Protein AF-A0A0F2L757-F1 (afdb_monomer_lite)

Structure (mmCIF, N/CA/C/O backbone):
data_AF-A0A0F2L757-F1
#
_entry.id   AF-A0A0F2L757-F1
#
loop_
_atom_site.group_PDB
_atom_site.id
_atom_site.type_symbol
_atom_site.label_atom_id
_atom_site.label_alt_id
_atom_site.label_comp_id
_atom_site.label_asym_id
_atom_site.label_entity_id
_atom_site.label_seq_id
_atom_site.pdbx_PDB_ins_code
_atom_site.Cartn_x
_atom_site.Cartn_y
_atom_site.Cartn_z
_atom_site.occupancy
_atom_site.B_iso_or_equiv
_atom_site.auth_seq_id
_atom_site.auth_comp_id
_atom_site.auth_asym_id
_atom_site.auth_atom_id
_atom_site.pdbx_PDB_model_num
ATOM 1 N N . MET A 1 1 ? -2.791 -7.721 13.928 1.00 84.94 1 MET A N 1
ATOM 2 C CA . MET A 1 1 ? -2.001 -8.118 12.742 1.00 84.94 1 MET A CA 1
ATOM 3 C C . MET A 1 1 ? -2.889 -8.017 11.517 1.00 84.94 1 MET A C 1
ATOM 5 O O . MET A 1 1 ? -4.014 -8.488 11.613 1.00 84.94 1 MET A O 1
ATOM 9 N N . ILE A 1 2 ? -2.442 -7.353 10.450 1.00 94.88 2 ILE A N 1
ATOM 10 C CA . ILE A 1 2 ? -3.166 -7.249 9.169 1.00 94.88 2 ILE A CA 1
ATOM 11 C C . ILE A 1 2 ? -3.157 -8.596 8.421 1.00 94.88 2 ILE A C 1
ATOM 13 O O . ILE A 1 2 ? -2.204 -9.351 8.589 1.00 94.88 2 ILE A O 1
ATOM 17 N N . THR A 1 3 ? -4.193 -8.907 7.638 1.00 96.31 3 THR A N 1
ATOM 18 C CA . THR A 1 3 ? -4.283 -10.149 6.844 1.00 96.31 3 THR A CA 1
ATOM 19 C C . THR A 1 3 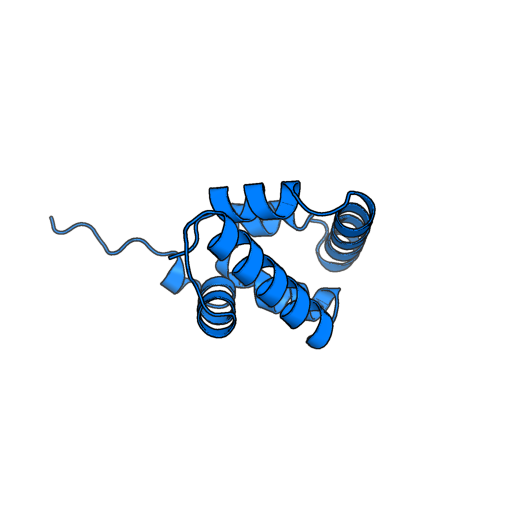? -4.231 -9.897 5.333 1.00 96.31 3 THR A C 1
ATOM 21 O O . THR A 1 3 ? -4.360 -8.761 4.868 1.00 96.31 3 THR A O 1
ATOM 24 N N . VAL A 1 4 ? -4.039 -10.965 4.550 1.00 96.94 4 VAL A N 1
ATOM 25 C CA . VAL A 1 4 ? -4.065 -10.903 3.077 1.00 96.94 4 VAL A CA 1
ATOM 26 C C . VAL A 1 4 ? -5.456 -10.499 2.585 1.00 96.94 4 VAL A C 1
ATOM 28 O O . VAL A 1 4 ? -5.576 -9.672 1.685 1.00 96.94 4 VAL A O 1
ATOM 31 N N . GLU A 1 5 ? -6.512 -11.025 3.204 1.00 97.44 5 GLU A N 1
ATOM 32 C CA . GLU A 1 5 ? -7.903 -10.724 2.859 1.00 97.44 5 GLU A CA 1
ATOM 33 C C . GLU A 1 5 ? -8.220 -9.242 3.074 1.00 97.44 5 GLU A C 1
ATOM 35 O O . GLU A 1 5 ? -8.843 -8.614 2.220 1.00 97.44 5 GLU A O 1
ATOM 40 N N . GLU A 1 6 ? -7.743 -8.656 4.176 1.00 98.06 6 GLU A N 1
ATOM 41 C CA . GLU A 1 6 ? -7.902 -7.226 4.451 1.00 98.06 6 GLU A CA 1
ATOM 42 C C . GLU A 1 6 ? -7.154 -6.362 3.428 1.00 98.06 6 GLU A C 1
ATOM 44 O O . GLU A 1 6 ? -7.697 -5.363 2.956 1.00 98.06 6 GLU A O 1
ATOM 49 N N . LEU A 1 7 ? -5.935 -6.753 3.037 1.00 98.19 7 LEU A N 1
ATOM 50 C CA . LEU A 1 7 ? -5.171 -6.059 1.995 1.00 98.19 7 LEU A CA 1
ATOM 51 C C . LEU A 1 7 ? -5.853 -6.142 0.624 1.00 98.19 7 LEU A C 1
ATOM 53 O O . LEU A 1 7 ? -5.903 -5.142 -0.092 1.00 98.19 7 LEU A O 1
ATOM 57 N N . LEU A 1 8 ? -6.395 -7.306 0.256 1.00 98.19 8 LEU A N 1
ATOM 58 C CA . LEU A 1 8 ? -7.133 -7.485 -0.997 1.00 98.19 8 LEU A CA 1
ATOM 59 C C . LEU A 1 8 ? -8.440 -6.688 -1.003 1.00 98.19 8 LEU A C 1
ATOM 61 O O . LEU A 1 8 ? -8.765 -6.061 -2.015 1.00 98.19 8 LEU A O 1
ATOM 65 N N . ALA A 1 9 ? -9.171 -6.675 0.114 1.00 98.31 9 ALA A N 1
ATOM 66 C CA . ALA A 1 9 ? -10.387 -5.882 0.268 1.00 98.31 9 ALA A CA 1
ATOM 67 C C . ALA A 1 9 ? -10.084 -4.380 0.173 1.00 98.31 9 ALA A C 1
ATOM 69 O O . ALA A 1 9 ? -10.752 -3.662 -0.576 1.00 98.31 9 ALA A O 1
ATOM 70 N N . PHE A 1 10 ? -9.024 -3.919 0.843 1.00 98.44 10 PHE A N 1
ATOM 71 C CA . PHE A 1 10 ? -8.531 -2.553 0.714 1.00 98.44 10 PHE A CA 1
ATOM 72 C C . PHE A 1 10 ? -8.168 -2.219 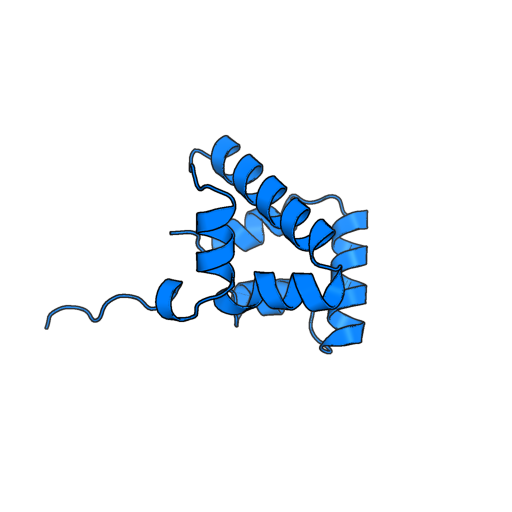-0.736 1.00 98.44 10 PHE A C 1
ATOM 74 O O . PHE A 1 10 ? -8.710 -1.264 -1.293 1.00 98.44 10 PHE A O 1
ATOM 81 N N . TYR A 1 11 ? -7.315 -3.023 -1.377 1.00 97.81 11 TYR A N 1
ATOM 82 C CA . TYR A 1 11 ? -6.884 -2.793 -2.757 1.00 97.81 11 TYR A CA 1
ATOM 83 C C . TYR A 1 11 ? -8.067 -2.759 -3.729 1.00 97.81 11 TYR A C 1
ATOM 85 O O . TYR A 1 11 ? -8.115 -1.912 -4.618 1.00 97.81 11 TYR A O 1
ATOM 93 N N . SER A 1 12 ? -9.058 -3.627 -3.522 1.00 97.00 12 SER A N 1
ATOM 94 C CA . SER A 1 12 ? -10.276 -3.666 -4.333 1.00 97.00 12 SER A CA 1
ATOM 95 C C . SER A 1 12 ? -11.151 -2.426 -4.158 1.00 97.00 12 SER A C 1
ATOM 97 O O . SER A 1 12 ? -11.837 -2.053 -5.106 1.00 97.00 12 SER A O 1
ATOM 99 N N . SER A 1 13 ? -11.101 -1.783 -2.986 1.00 97.75 13 SER A N 1
ATOM 100 C CA . SER A 1 13 ? -11.859 -0.566 -2.666 1.00 97.75 13 SER A CA 1
ATOM 101 C C . SER A 1 13 ? -11.249 0.732 -3.211 1.00 97.75 13 SER A C 1
ATOM 103 O O . SER A 1 13 ? -11.903 1.773 -3.171 1.00 97.75 13 SER A O 1
ATOM 105 N N . LEU A 1 14 ? -10.007 0.691 -3.704 1.00 97.62 14 LEU A N 1
ATOM 106 C CA . LEU A 1 14 ? -9.352 1.850 -4.310 1.00 97.62 14 LEU A CA 1
ATOM 107 C C . LEU A 1 14 ? -10.003 2.221 -5.648 1.00 97.62 14 LEU A C 1
ATOM 109 O O . LEU A 1 14 ? -10.471 1.350 -6.385 1.00 97.62 14 LEU A O 1
ATOM 113 N N . ASP A 1 15 ? -9.955 3.513 -5.992 1.00 97.19 15 ASP A N 1
ATOM 114 C CA . ASP A 1 15 ? -10.423 4.001 -7.291 1.00 97.19 15 ASP A CA 1
ATOM 115 C C . ASP A 1 15 ? -9.749 3.249 -8.448 1.00 97.19 15 ASP A C 1
ATOM 117 O O . ASP A 1 15 ? -8.548 2.942 -8.409 1.00 97.19 15 ASP A O 1
ATOM 121 N N . ILE A 1 16 ? -10.523 2.975 -9.500 1.00 96.12 16 ILE A N 1
ATOM 122 C CA . ILE A 1 16 ? -10.067 2.185 -10.645 1.00 96.12 16 ILE A CA 1
ATOM 123 C C . ILE A 1 16 ? -8.837 2.803 -11.320 1.00 96.12 16 ILE A C 1
ATOM 125 O O . ILE A 1 16 ? -7.936 2.074 -11.739 1.00 96.12 16 ILE A O 1
ATOM 129 N N . SER A 1 17 ? -8.743 4.133 -11.357 1.00 97.62 17 SER A N 1
ATOM 130 C CA . SER A 1 17 ? -7.625 4.858 -11.965 1.00 97.62 17 SER A CA 1
ATOM 131 C C . SER A 1 17 ? -6.346 4.664 -11.157 1.00 97.62 17 SER A C 1
ATOM 133 O O . SER A 1 17 ? -5.276 4.416 -11.717 1.00 97.62 17 SER A O 1
ATOM 135 N N . TYR A 1 18 ? -6.450 4.711 -9.826 1.00 96.81 18 TYR A N 1
ATOM 136 C CA . TYR A 1 18 ? -5.307 4.490 -8.945 1.00 96.81 18 TYR A CA 1
ATOM 137 C C . TYR A 1 18 ? -4.852 3.027 -8.966 1.00 96.81 18 TYR A C 1
ATOM 139 O O . TYR A 1 18 ? -3.655 2.746 -9.053 1.00 96.81 18 TYR A O 1
ATOM 147 N N . ARG A 1 19 ? -5.797 2.079 -8.994 1.00 97.00 19 ARG A N 1
ATOM 148 C CA . ARG A 1 19 ? -5.483 0.658 -9.189 1.00 97.00 19 ARG A CA 1
ATOM 149 C C . ARG A 1 19 ? -4.769 0.403 -10.512 1.00 97.00 19 ARG A C 1
ATOM 151 O O . ARG A 1 19 ? -3.792 -0.343 -10.515 1.00 97.00 19 ARG A O 1
ATOM 158 N N . ALA A 1 20 ? -5.226 1.017 -11.604 1.00 97.00 20 ALA A N 1
ATOM 159 C CA . ALA A 1 20 ? -4.599 0.895 -12.917 1.00 97.00 20 ALA A CA 1
ATOM 160 C C . ALA A 1 20 ? -3.169 1.459 -12.912 1.00 97.00 20 ALA A C 1
ATOM 162 O O . ALA A 1 20 ? -2.251 0.794 -13.389 1.00 97.00 20 ALA A O 1
ATOM 163 N N . LEU A 1 21 ? -2.952 2.631 -12.302 1.00 97.31 21 LEU A N 1
ATOM 164 C CA . LEU A 1 21 ? -1.615 3.205 -12.120 1.00 97.31 21 LEU A CA 1
ATOM 165 C C . LEU A 1 21 ? -0.681 2.238 -11.381 1.00 97.31 21 LEU A C 1
ATOM 167 O O . LEU A 1 21 ? 0.422 1.962 -11.855 1.00 97.31 21 LEU A O 1
ATOM 171 N N . LEU A 1 22 ? -1.120 1.721 -10.229 1.00 97.75 22 LEU A N 1
ATOM 172 C CA . LEU A 1 22 ? -0.340 0.768 -9.440 1.00 97.75 22 LEU A CA 1
ATOM 173 C C . LEU A 1 22 ? -0.051 -0.499 -10.248 1.00 97.75 22 LEU A C 1
ATOM 175 O O . LEU A 1 22 ? 1.092 -0.940 -10.288 1.00 97.75 22 LEU A O 1
ATOM 179 N N . HIS A 1 23 ? -1.051 -1.039 -10.947 1.00 96.25 23 HIS A N 1
ATOM 180 C CA . HIS A 1 23 ? -0.901 -2.223 -11.787 1.00 96.25 23 HIS A CA 1
ATOM 181 C C . HIS A 1 23 ? 0.188 -2.036 -12.851 1.00 96.25 23 HIS A C 1
ATOM 183 O O . HIS A 1 23 ? 1.132 -2.823 -12.897 1.00 96.25 23 HIS A O 1
ATOM 189 N N . TYR A 1 24 ? 0.121 -0.966 -13.650 1.00 97.50 24 TYR A N 1
ATOM 190 C CA .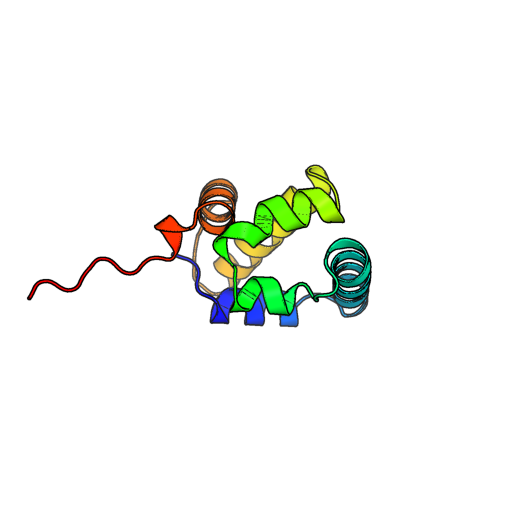 TYR A 1 24 ? 1.113 -0.716 -14.699 1.00 97.50 24 TYR A CA 1
ATOM 191 C C . TYR A 1 24 ? 2.515 -0.465 -14.145 1.00 97.50 24 TYR A C 1
ATOM 193 O O . TYR A 1 24 ? 3.491 -0.978 -14.695 1.00 97.50 24 TYR A O 1
ATOM 201 N N . ARG A 1 25 ? 2.643 0.287 -13.046 1.00 97.94 25 ARG A N 1
ATOM 202 C CA . ARG A 1 25 ? 3.964 0.562 -12.469 1.00 97.94 25 ARG A CA 1
ATOM 203 C C . ARG A 1 25 ? 4.596 -0.683 -11.841 1.00 97.94 25 ARG A C 1
ATOM 205 O O . ARG A 1 25 ? 5.787 -0.915 -12.038 1.00 97.94 25 ARG A O 1
ATOM 212 N N . PHE A 1 26 ? 3.813 -1.508 -11.144 1.00 98.31 26 PHE A N 1
ATOM 213 C CA . PHE A 1 26 ? 4.293 -2.785 -10.605 1.00 98.31 26 PHE A CA 1
ATOM 214 C C . PHE A 1 26 ? 4.684 -3.753 -11.725 1.00 98.31 26 PHE A C 1
ATOM 216 O O . PHE A 1 26 ? 5.780 -4.316 -11.684 1.00 98.31 26 PHE A O 1
ATOM 223 N N . LEU A 1 27 ? 3.861 -3.870 -12.774 1.00 97.69 27 LEU A N 1
ATOM 224 C CA . LEU A 1 27 ? 4.198 -4.675 -13.949 1.00 97.69 27 LEU A CA 1
ATOM 225 C C . LEU A 1 27 ? 5.500 -4.211 -14.604 1.00 97.69 27 LEU A C 1
ATOM 227 O O . LEU A 1 27 ? 6.361 -5.040 -14.884 1.00 97.69 27 LEU A O 1
ATOM 231 N N . SER A 1 28 ? 5.684 -2.904 -14.798 1.00 98.12 28 SER A N 1
ATOM 232 C CA . SER A 1 28 ? 6.905 -2.365 -15.402 1.00 98.12 28 SER A CA 1
ATOM 233 C C . SER A 1 28 ? 8.157 -2.625 -14.560 1.00 98.12 28 SER A C 1
ATOM 235 O O . SER A 1 28 ? 9.239 -2.772 -15.122 1.00 98.12 28 SER A O 1
ATOM 237 N N . ARG A 1 29 ? 8.039 -2.644 -13.227 1.00 98.06 29 ARG A N 1
ATOM 238 C CA . ARG A 1 29 ? 9.182 -2.779 -12.312 1.00 98.06 29 ARG A CA 1
ATOM 239 C C . ARG A 1 29 ? 9.537 -4.232 -11.990 1.00 98.06 29 ARG A C 1
ATOM 241 O O . ARG A 1 29 ? 10.721 -4.532 -11.822 1.00 98.06 29 ARG A O 1
ATOM 248 N N . TYR A 1 30 ? 8.530 -5.097 -11.869 1.00 97.69 30 TYR A N 1
ATOM 249 C CA . TYR A 1 30 ? 8.662 -6.460 -11.338 1.00 97.69 30 TYR A CA 1
ATOM 250 C C . TYR A 1 30 ? 8.080 -7.552 -12.246 1.00 97.69 30 TYR A C 1
ATOM 252 O O . TYR A 1 30 ? 8.216 -8.733 -11.934 1.00 97.69 30 TYR A O 1
ATOM 260 N N . GLY A 1 31 ? 7.393 -7.204 -13.339 1.00 97.94 31 GLY A N 1
ATOM 261 C CA . GLY A 1 31 ? 6.687 -8.172 -14.188 1.00 97.94 31 GLY A CA 1
ATOM 262 C C . GLY A 1 31 ? 5.474 -8.831 -13.516 1.00 97.94 31 GLY A C 1
ATOM 263 O O . GLY A 1 31 ? 4.938 -9.810 -14.036 1.00 97.94 31 GLY A O 1
ATOM 264 N N . LYS A 1 32 ? 5.048 -8.325 -12.352 1.00 97.06 32 LYS A N 1
ATOM 265 C CA . LYS A 1 32 ? 3.916 -8.807 -11.544 1.00 97.06 32 LYS A CA 1
ATOM 266 C C . LYS A 1 32 ? 3.107 -7.619 -11.034 1.00 97.06 32 LYS A C 1
ATOM 268 O O . LYS A 1 32 ? 3.673 -6.551 -10.832 1.00 97.06 32 LYS A O 1
ATOM 273 N N . GLY A 1 33 ? 1.801 -7.801 -10.847 1.00 96.25 33 GLY A N 1
ATOM 274 C CA . GLY A 1 33 ? 0.920 -6.782 -10.272 1.00 96.25 33 GLY A CA 1
ATOM 275 C C . GLY A 1 33 ? 1.070 -6.658 -8.753 1.00 96.25 33 GLY A C 1
ATOM 276 O O . GLY A 1 33 ? 1.672 -7.510 -8.100 1.00 96.25 33 GLY A O 1
ATOM 277 N N . LEU A 1 34 ? 0.508 -5.590 -8.182 1.00 96.69 34 LEU A N 1
ATOM 278 C CA . LEU A 1 34 ? 0.507 -5.362 -6.731 1.00 96.69 34 LEU A CA 1
ATOM 279 C C . LEU A 1 34 ? -0.282 -6.447 -5.972 1.00 96.69 34 LEU A C 1
ATOM 281 O O . LEU A 1 34 ? 0.102 -6.835 -4.873 1.00 96.69 34 LEU A O 1
ATOM 285 N N . ASP A 1 35 ? -1.346 -6.976 -6.572 1.00 96.50 35 ASP A N 1
ATOM 286 C CA . ASP A 1 35 ? -2.135 -8.107 -6.073 1.00 96.50 35 ASP A CA 1
ATOM 287 C C . ASP A 1 35 ? -1.290 -9.372 -5.861 1.00 96.50 35 ASP A C 1
ATOM 289 O O . ASP A 1 35 ? -1.433 -10.051 -4.844 1.00 96.50 35 ASP A O 1
ATOM 293 N N . TRP A 1 36 ? -0.340 -9.646 -6.762 1.00 97.50 36 TRP A N 1
ATOM 294 C CA . TRP A 1 36 ? 0.614 -10.739 -6.578 1.00 97.50 36 TRP A CA 1
ATOM 295 C C . TRP A 1 36 ? 1.453 -10.541 -5.310 1.00 97.50 36 TRP A C 1
ATOM 297 O O . TRP A 1 36 ? 1.623 -11.495 -4.550 1.00 97.50 36 TRP A O 1
ATOM 307 N N . PHE A 1 37 ? 1.928 -9.318 -5.045 1.00 97.38 37 PHE A N 1
ATOM 308 C CA . PHE A 1 37 ? 2.672 -9.005 -3.819 1.00 97.38 37 PHE A CA 1
ATOM 309 C C . PHE A 1 37 ? 1.796 -9.144 -2.574 1.00 97.38 37 PHE A C 1
ATOM 311 O O . PHE A 1 37 ? 2.250 -9.738 -1.604 1.00 97.38 37 PHE A O 1
ATOM 318 N N . ILE A 1 38 ? 0.542 -8.674 -2.605 1.00 97.62 38 ILE A N 1
ATOM 319 C CA . ILE A 1 38 ? -0.397 -8.846 -1.483 1.00 97.62 38 ILE A CA 1
ATOM 320 C C . ILE A 1 38 ? -0.541 -10.329 -1.105 1.00 97.62 38 ILE A C 1
ATOM 322 O O . ILE A 1 38 ? -0.546 -10.660 0.077 1.00 97.62 38 ILE A O 1
ATOM 326 N N . VAL A 1 39 ? -0.658 -11.218 -2.093 1.00 97.19 39 VAL A N 1
ATOM 327 C CA . VAL A 1 39 ? -0.912 -12.645 -1.846 1.00 97.19 39 VAL A CA 1
ATOM 328 C C . VAL A 1 39 ? 0.358 -13.416 -1.488 1.00 97.19 39 VAL A C 1
ATOM 330 O O . VAL A 1 39 ? 0.327 -14.269 -0.606 1.00 97.19 39 VAL A O 1
ATOM 333 N N . ASN A 1 40 ? 1.470 -13.151 -2.176 1.00 97.06 40 ASN A N 1
ATOM 334 C CA . ASN A 1 40 ? 2.658 -14.009 -2.112 1.00 97.06 40 ASN A CA 1
ATOM 335 C C . ASN A 1 40 ? 3.763 -13.447 -1.212 1.00 97.06 40 ASN A C 1
ATOM 337 O O . ASN A 1 40 ? 4.491 -14.218 -0.592 1.00 97.06 40 ASN A O 1
ATOM 341 N N . GLU A 1 41 ? 3.905 -12.120 -1.146 1.00 96.81 41 GLU A N 1
ATOM 342 C CA . GLU A 1 41 ? 4.969 -11.437 -0.401 1.00 96.81 41 GLU A CA 1
ATOM 343 C C . GLU A 1 41 ? 4.440 -10.183 0.331 1.00 96.81 41 GLU A C 1
ATOM 345 O O . GLU A 1 41 ? 4.989 -9.090 0.152 1.00 96.81 41 GLU A O 1
ATOM 350 N N . PRO A 1 42 ? 3.387 -10.279 1.170 1.00 97.12 42 PRO A N 1
ATOM 351 C CA . PRO A 1 42 ? 2.792 -9.097 1.801 1.00 97.12 42 PRO A CA 1
ATOM 352 C C . PRO A 1 42 ? 3.773 -8.350 2.720 1.00 97.12 42 PRO A C 1
ATOM 354 O O . PRO A 1 42 ? 3.701 -7.130 2.854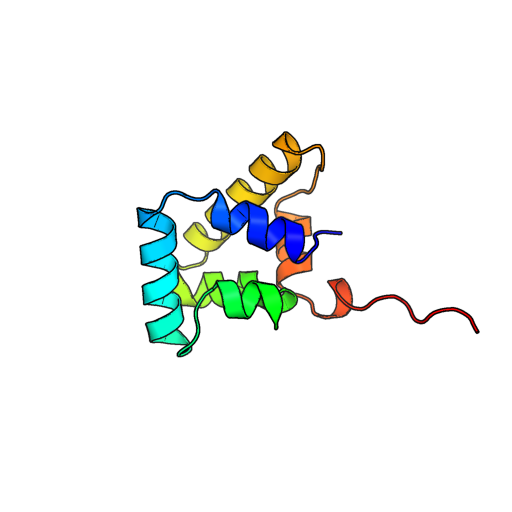 1.00 97.12 42 PRO A O 1
ATOM 357 N N . TRP A 1 43 ? 4.759 -9.059 3.278 1.00 97.06 43 TRP A N 1
ATOM 358 C CA . TRP A 1 43 ? 5.875 -8.493 4.045 1.00 97.06 43 TRP A CA 1
ATOM 359 C C . TRP A 1 43 ? 6.863 -7.655 3.224 1.00 97.06 43 TRP A C 1
ATOM 361 O O . TRP A 1 43 ? 7.797 -7.096 3.789 1.00 97.06 43 TRP A O 1
ATOM 371 N N . ARG A 1 44 ? 6.721 -7.608 1.898 1.00 97.25 44 ARG A N 1
ATOM 372 C CA . ARG A 1 44 ? 7.547 -6.794 0.998 1.00 97.25 44 ARG A CA 1
ATOM 373 C C . ARG A 1 44 ? 6.749 -5.649 0.369 1.00 97.25 44 ARG A C 1
ATOM 375 O O . ARG A 1 44 ? 7.286 -4.888 -0.433 1.00 97.25 44 ARG A O 1
ATOM 382 N N . LEU A 1 45 ? 5.470 -5.501 0.709 1.00 97.75 45 LEU A N 1
ATOM 383 C CA . LEU A 1 45 ? 4.586 -4.568 0.021 1.00 97.75 45 LEU A CA 1
ATOM 384 C C . LEU A 1 45 ? 5.021 -3.106 0.201 1.00 97.75 45 LEU A C 1
ATOM 386 O O . LEU A 1 45 ? 5.035 -2.362 -0.775 1.00 97.75 45 LEU A O 1
ATOM 390 N N . TYR A 1 46 ? 5.428 -2.694 1.406 1.00 98.50 46 TYR A N 1
ATOM 391 C CA . TYR A 1 46 ? 5.891 -1.323 1.643 1.00 98.50 46 TYR A CA 1
ATOM 392 C C . TYR A 1 46 ? 7.195 -0.986 0.899 1.00 98.50 46 TYR A C 1
ATOM 394 O O . TYR A 1 46 ? 7.189 -0.011 0.146 1.00 98.50 46 TYR A O 1
ATOM 402 N N . PRO A 1 47 ? 8.293 -1.764 1.001 1.00 98.38 47 PRO A N 1
ATOM 403 C CA . PRO A 1 47 ? 9.493 -1.474 0.218 1.00 98.38 47 PRO A CA 1
ATOM 404 C C . PRO A 1 47 ? 9.239 -1.546 -1.297 1.00 98.38 47 PRO A C 1
ATOM 406 O O . PRO A 1 47 ? 9.761 -0.713 -2.035 1.00 98.38 47 PRO A O 1
ATOM 409 N N . ALA A 1 48 ? 8.374 -2.453 -1.771 1.00 98.31 48 ALA A N 1
ATOM 410 C CA . ALA A 1 48 ? 7.980 -2.487 -3.180 1.00 98.31 48 ALA A CA 1
ATOM 411 C C . ALA A 1 48 ? 7.223 -1.215 -3.605 1.00 98.31 48 ALA A C 1
ATOM 413 O O . ALA A 1 48 ? 7.490 -0.659 -4.668 1.00 98.31 48 ALA A O 1
ATOM 414 N N . LEU A 1 49 ? 6.318 -0.700 -2.768 1.00 98.56 49 LEU A N 1
ATOM 415 C CA . LEU A 1 49 ? 5.663 0.590 -3.003 1.00 98.56 49 LEU A CA 1
ATOM 416 C C . LEU A 1 49 ? 6.688 1.730 -3.056 1.00 98.56 49 LEU A C 1
ATOM 418 O O . LEU A 1 49 ? 6.632 2.548 -3.972 1.00 98.56 49 LEU A O 1
ATOM 422 N N . VAL A 1 50 ? 7.656 1.767 -2.139 1.00 98.69 50 VAL A N 1
ATOM 423 C CA . VAL A 1 50 ? 8.719 2.786 -2.146 1.00 98.69 50 VAL A CA 1
ATOM 424 C C . VAL A 1 50 ? 9.482 2.780 -3.473 1.00 98.69 50 VAL A C 1
ATOM 426 O O . VAL A 1 50 ? 9.682 3.841 -4.063 1.00 98.69 50 VAL A O 1
ATOM 429 N N . GLU A 1 51 ? 9.852 1.606 -3.982 1.00 98.44 51 GLU A N 1
ATOM 430 C CA . GLU A 1 51 ? 10.554 1.476 -5.265 1.00 98.44 51 GLU A CA 1
ATOM 431 C C . GLU A 1 51 ? 9.697 1.889 -6.476 1.00 98.44 51 GLU A C 1
ATOM 433 O O . GLU A 1 51 ? 10.233 2.365 -7.475 1.00 98.44 51 GLU A O 1
ATOM 438 N N . VAL A 1 52 ? 8.375 1.703 -6.413 1.00 98.25 52 VAL A N 1
ATOM 439 C CA . VAL A 1 52 ? 7.470 1.879 -7.563 1.00 98.25 52 VAL A CA 1
ATOM 440 C C . VAL A 1 52 ? 6.844 3.278 -7.630 1.00 98.25 52 VAL A C 1
ATOM 442 O O . VAL A 1 52 ? 6.637 3.839 -8.715 1.00 98.25 52 VAL A O 1
ATOM 445 N N . ILE A 1 53 ? 6.489 3.850 -6.481 1.00 97.75 53 ILE A N 1
ATOM 446 C CA . ILE A 1 53 ? 5.785 5.137 -6.386 1.00 97.75 53 ILE A CA 1
ATOM 447 C C . ILE A 1 53 ? 6.536 6.186 -5.559 1.00 97.75 53 ILE A C 1
ATOM 449 O O . ILE A 1 53 ? 6.106 7.338 -5.543 1.00 97.75 53 ILE A O 1
ATOM 453 N N . GLY A 1 54 ? 7.677 5.841 -4.958 1.00 98.38 54 GLY A N 1
ATOM 454 C CA . GLY A 1 54 ? 8.457 6.732 -4.098 1.00 98.38 54 GLY A CA 1
ATOM 455 C C . GLY A 1 54 ? 7.953 6.746 -2.653 1.00 98.38 54 GLY A C 1
ATOM 456 O O . GLY A 1 54 ? 6.785 6.459 -2.388 1.00 98.38 54 GLY A O 1
ATOM 457 N N . VAL A 1 55 ? 8.838 7.117 -1.718 1.00 98.38 55 VAL A N 1
ATOM 458 C CA . VAL A 1 55 ? 8.582 7.080 -0.262 1.00 98.38 55 VAL A CA 1
ATOM 459 C C . VAL A 1 55 ? 7.305 7.824 0.120 1.00 98.38 55 VAL A C 1
ATOM 461 O O . VAL A 1 55 ? 6.430 7.243 0.748 1.00 98.38 55 VAL A O 1
ATOM 464 N N . HIS A 1 56 ? 7.148 9.070 -0.335 1.00 98.25 56 HIS A N 1
ATOM 465 C CA . HIS A 1 56 ? 5.984 9.882 0.023 1.00 98.25 56 HIS A CA 1
ATOM 466 C C . HIS A 1 56 ? 4.654 9.233 -0.397 1.00 98.25 56 HIS A C 1
ATOM 468 O O . HIS A 1 56 ? 3.704 9.198 0.379 1.00 98.25 56 HIS A O 1
ATOM 474 N N . ASN A 1 57 ? 4.582 8.662 -1.603 1.00 98.06 57 ASN A N 1
ATOM 475 C CA . ASN A 1 57 ? 3.355 8.011 -2.064 1.00 98.06 57 ASN A CA 1
ATOM 476 C C . ASN A 1 57 ? 3.134 6.649 -1.392 1.00 98.06 57 ASN A C 1
ATOM 478 O O . ASN A 1 57 ? 1.987 6.248 -1.195 1.00 98.06 57 ASN A O 1
ATOM 482 N N . ALA A 1 58 ? 4.207 5.943 -1.025 1.00 98.62 58 ALA A N 1
ATOM 483 C CA . ALA A 1 58 ? 4.114 4.728 -0.222 1.00 98.62 58 ALA A CA 1
ATOM 484 C C . ALA A 1 58 ? 3.565 5.031 1.184 1.00 98.62 58 ALA A C 1
ATOM 486 O O . ALA A 1 58 ? 2.695 4.309 1.666 1.00 98.62 58 ALA A O 1
ATOM 487 N N . ASP A 1 59 ? 3.995 6.134 1.803 1.00 98.56 59 ASP A N 1
ATOM 488 C CA . ASP A 1 59 ? 3.454 6.608 3.080 1.00 98.56 59 ASP A CA 1
ATOM 489 C C . ASP A 1 59 ? 1.958 6.937 2.971 1.00 98.56 59 ASP A C 1
ATOM 491 O O . ASP A 1 59 ? 1.168 6.479 3.796 1.00 98.56 59 ASP A O 1
ATOM 495 N N . VAL A 1 60 ? 1.543 7.653 1.919 1.00 98.31 60 VAL A N 1
ATOM 496 C CA . VAL A 1 60 ? 0.123 7.964 1.668 1.00 98.31 60 VAL A CA 1
ATOM 497 C C . VAL A 1 60 ?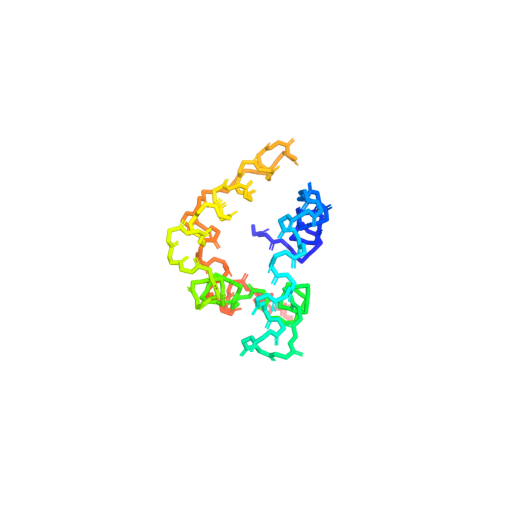 -0.708 6.693 1.466 1.00 98.31 60 VAL A C 1
ATOM 499 O O . VAL A 1 60 ? -1.826 6.602 1.980 1.00 98.31 60 VAL A O 1
ATOM 502 N N . PHE A 1 61 ? -0.179 5.690 0.758 1.00 98.44 61 PHE A N 1
ATOM 503 C CA . PHE A 1 61 ? -0.847 4.394 0.603 1.00 98.44 61 PHE A CA 1
ATOM 504 C C . PHE A 1 61 ? -1.093 3.732 1.966 1.00 98.44 61 PHE A C 1
ATOM 506 O O . PHE A 1 61 ? -2.209 3.288 2.242 1.00 98.44 61 PHE A O 1
ATOM 513 N N . VAL A 1 62 ? -0.079 3.709 2.838 1.00 98.56 62 VAL A N 1
ATOM 514 C CA . VAL A 1 62 ? -0.185 3.118 4.180 1.00 98.56 62 VAL A CA 1
ATOM 515 C C . VAL A 1 62 ? -1.139 3.907 5.080 1.00 98.56 62 VAL A C 1
ATOM 517 O O . VAL A 1 62 ? -1.938 3.304 5.793 1.00 98.56 62 VAL A O 1
ATOM 520 N N . GLU A 1 63 ? -1.116 5.236 5.026 1.00 98.44 63 GLU A N 1
ATOM 521 C CA . GLU A 1 63 ? -2.051 6.090 5.768 1.00 98.44 63 GLU A CA 1
ATOM 522 C C . GLU A 1 63 ? -3.503 5.850 5.314 1.00 98.44 63 GLU A C 1
ATOM 524 O O . GLU A 1 63 ? -4.431 5.751 6.120 1.00 98.44 63 GLU A O 1
ATOM 529 N N . THR A 1 64 ? -3.711 5.683 4.007 1.00 98.25 64 THR A N 1
ATOM 530 C CA . THR A 1 64 ? -5.029 5.367 3.441 1.00 98.25 64 THR A CA 1
ATOM 531 C C . THR A 1 64 ? -5.504 3.983 3.890 1.00 98.25 64 THR A C 1
ATOM 533 O O . THR A 1 64 ? -6.671 3.827 4.252 1.00 98.25 64 THR A O 1
ATOM 536 N N . LEU A 1 65 ? -4.602 2.998 3.948 1.00 98.62 65 LEU A N 1
ATOM 537 C CA . LEU A 1 65 ? -4.875 1.670 4.500 1.00 98.62 65 LEU A CA 1
ATOM 538 C C . LEU A 1 65 ? -5.234 1.736 5.992 1.00 98.62 65 LEU A C 1
ATOM 540 O O . LEU A 1 65 ? -6.219 1.127 6.400 1.00 98.62 65 LEU A O 1
ATOM 544 N N . ALA A 1 66 ? -4.497 2.503 6.801 1.00 98.50 66 ALA A N 1
ATOM 545 C CA . ALA A 1 66 ? -4.786 2.693 8.225 1.00 98.50 66 ALA A CA 1
ATOM 546 C C . ALA A 1 66 ? -6.200 3.251 8.443 1.00 98.50 66 ALA A C 1
ATOM 548 O O . ALA A 1 66 ? -6.990 2.712 9.223 1.00 98.50 66 ALA A O 1
ATOM 549 N N . ASN A 1 67 ? -6.549 4.292 7.683 1.00 98.31 67 ASN A N 1
ATOM 550 C CA . ASN A 1 67 ? -7.870 4.908 7.715 1.00 98.31 67 ASN A CA 1
ATOM 551 C C . ASN A 1 67 ? -8.972 3.953 7.239 1.00 98.31 67 ASN A C 1
ATOM 553 O O . ASN A 1 67 ? -10.066 3.933 7.808 1.00 98.31 67 ASN A O 1
ATOM 557 N N . TRP A 1 68 ? -8.699 3.147 6.210 1.00 98.50 68 TRP A N 1
ATOM 558 C CA . TRP A 1 68 ? -9.631 2.132 5.731 1.00 98.50 68 TRP A CA 1
ATOM 559 C C . TRP A 1 68 ? -9.870 1.043 6.782 1.00 98.50 68 TRP A C 1
ATOM 561 O O . TRP A 1 68 ? -11.022 0.726 7.073 1.00 98.50 68 TRP A O 1
ATOM 571 N N . LEU A 1 69 ? -8.819 0.523 7.420 1.00 98.38 69 LEU A N 1
ATOM 572 C CA . LEU A 1 69 ? -8.942 -0.466 8.495 1.00 98.38 69 LEU A CA 1
ATOM 573 C C . LEU A 1 69 ? -9.747 0.090 9.672 1.00 98.38 69 LEU A C 1
ATOM 575 O O . LEU A 1 69 ? -10.644 -0.587 10.175 1.00 98.38 69 LEU A O 1
ATOM 579 N N . ALA A 1 70 ? -9.495 1.345 10.063 1.00 98.00 70 ALA A N 1
ATOM 580 C CA . ALA A 1 70 ? -10.212 1.988 11.161 1.00 98.00 70 ALA A CA 1
ATOM 581 C C . ALA A 1 70 ? -11.721 2.081 10.883 1.00 98.00 70 ALA A C 1
ATOM 583 O O . ALA A 1 70 ? -12.527 1.805 11.774 1.00 98.00 70 ALA A O 1
ATOM 584 N N . LYS A 1 71 ? -12.107 2.397 9.638 1.00 97.88 71 LYS A N 1
ATOM 585 C CA . LYS A 1 71 ? -13.510 2.382 9.182 1.00 97.88 71 LYS A CA 1
ATOM 586 C C . LYS A 1 71 ? -14.132 0.981 9.194 1.00 97.88 71 LYS A C 1
ATOM 588 O O . LYS A 1 71 ? -15.341 0.871 9.349 1.00 97.88 71 LYS A O 1
ATOM 593 N N . ASN A 1 72 ? -13.317 -0.068 9.082 1.00 97.06 72 ASN A N 1
ATOM 594 C CA . ASN A 1 72 ? -13.733 -1.473 9.126 1.00 97.06 72 ASN A CA 1
ATOM 595 C C . ASN A 1 72 ? -13.539 -2.117 10.517 1.00 97.06 72 ASN A C 1
ATOM 597 O O . ASN A 1 72 ? -13.505 -3.337 10.644 1.00 97.06 72 ASN A O 1
ATOM 601 N N . GLY A 1 73 ? -13.418 -1.306 11.576 1.00 96.50 73 GLY A N 1
ATOM 602 C CA . GLY A 1 73 ? -13.391 -1.783 12.963 1.00 96.50 73 GLY A CA 1
ATOM 603 C C . GLY A 1 73 ? -12.018 -2.218 13.480 1.00 96.50 73 GLY A C 1
ATOM 604 O O . GLY A 1 73 ? -11.926 -2.728 14.596 1.00 96.50 73 GLY A O 1
ATOM 605 N N . LYS A 1 74 ? -10.939 -1.986 12.722 1.00 96.62 74 LYS A N 1
ATOM 606 C CA . LYS A 1 74 ? -9.575 -2.369 13.102 1.00 96.62 74 LYS A CA 1
ATOM 607 C C . LYS A 1 74 ? -8.642 -1.169 13.142 1.00 96.62 74 LYS A C 1
ATOM 609 O O . LYS A 1 74 ? -8.359 -0.548 12.128 1.00 96.62 74 LYS A O 1
ATOM 614 N N . ARG A 1 75 ? -8.107 -0.853 14.319 1.00 96.25 75 ARG A N 1
ATOM 615 C CA . ARG A 1 75 ? -7.137 0.240 14.464 1.00 96.25 75 ARG A CA 1
ATOM 616 C C . ARG A 1 75 ? -5.717 -0.297 14.358 1.00 96.25 75 ARG A C 1
ATOM 618 O O . ARG A 1 75 ? -5.328 -1.159 15.139 1.00 96.25 75 ARG A O 1
ATOM 625 N N . MET A 1 76 ? -4.969 0.226 13.395 1.00 97.31 76 MET A N 1
ATOM 626 C CA . MET A 1 76 ? -3.524 0.054 13.269 1.00 97.31 76 MET A CA 1
ATOM 627 C C . MET A 1 76 ? -2.923 1.397 12.861 1.00 97.31 76 MET A C 1
ATOM 629 O O . MET A 1 76 ? -3.485 2.096 12.018 1.00 97.31 76 MET A O 1
ATOM 633 N N . THR A 1 77 ? -1.805 1.766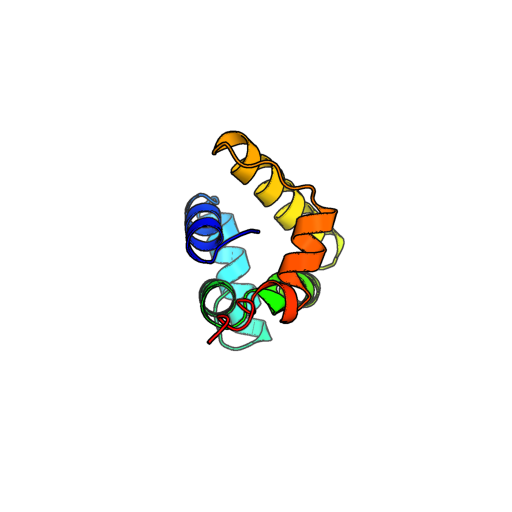 13.470 1.00 97.31 77 THR A N 1
ATOM 634 C CA . THR A 1 77 ? -1.035 2.956 13.096 1.00 97.31 77 THR A CA 1
ATOM 635 C C . THR A 1 77 ? -0.301 2.730 11.776 1.00 97.31 77 THR A C 1
ATOM 637 O O . THR A 1 77 ? 0.007 1.593 11.405 1.00 97.31 77 THR A O 1
ATOM 640 N N . SER A 1 78 ? 0.027 3.813 11.070 1.00 96.31 78 SER A N 1
ATOM 641 C CA . SER A 1 78 ? 0.836 3.732 9.852 1.00 96.31 78 SER A CA 1
ATOM 642 C C . SER A 1 78 ? 2.207 3.100 10.117 1.00 96.31 78 SER A C 1
ATOM 644 O O . SER A 1 78 ? 2.665 2.292 9.317 1.00 96.31 78 SER A O 1
ATOM 646 N N . GLU A 1 79 ? 2.818 3.346 11.277 1.00 96.94 79 GLU A N 1
ATOM 647 C CA . GLU A 1 79 ? 4.082 2.710 11.670 1.00 96.94 79 GLU A CA 1
ATOM 648 C C . GLU A 1 79 ? 3.960 1.195 11.914 1.00 96.94 79 GLU A C 1
ATOM 650 O O . GLU A 1 79 ? 4.822 0.425 11.482 1.00 96.94 79 GLU A O 1
ATOM 655 N N . GLU A 1 80 ? 2.884 0.721 12.550 1.00 96.88 80 GLU A N 1
ATOM 656 C CA . GLU A 1 80 ? 2.625 -0.722 12.687 1.00 96.88 80 GLU A CA 1
ATOM 657 C C . GLU A 1 80 ? 2.408 -1.390 11.328 1.00 96.88 80 GLU A C 1
ATOM 659 O O . GLU A 1 80 ? 2.900 -2.496 11.095 1.00 96.88 80 GLU A O 1
ATOM 664 N N . LEU A 1 81 ? 1.702 -0.714 10.419 1.00 98.06 81 LEU A N 1
ATOM 665 C CA . LEU A 1 81 ? 1.478 -1.207 9.065 1.00 98.06 81 LEU A CA 1
ATOM 666 C C . LEU A 1 81 ? 2.771 -1.240 8.256 1.00 98.06 81 LEU A C 1
ATOM 668 O O . LEU A 1 81 ? 3.050 -2.261 7.638 1.00 98.06 81 LEU A O 1
ATOM 672 N N . LYS A 1 82 ? 3.605 -0.195 8.300 1.00 98.06 82 LYS A N 1
ATOM 673 C CA . LYS A 1 82 ? 4.922 -0.203 7.641 1.00 98.06 82 LYS A CA 1
ATOM 674 C C . LYS A 1 82 ? 5.765 -1.379 8.111 1.00 98.06 82 LYS A C 1
ATOM 676 O O . LYS A 1 82 ? 6.314 -2.094 7.277 1.00 98.06 82 LYS A O 1
ATOM 681 N N . LYS A 1 83 ? 5.823 -1.624 9.425 1.00 96.62 83 LYS A N 1
ATOM 682 C CA . LYS A 1 83 ? 6.535 -2.778 9.994 1.00 96.62 83 LYS A CA 1
ATOM 683 C C . LYS A 1 83 ? 5.966 -4.097 9.481 1.00 96.62 83 LYS A C 1
ATOM 685 O O . LYS A 1 83 ? 6.725 -4.923 8.984 1.00 96.62 83 LYS A O 1
ATOM 690 N N . ALA A 1 84 ? 4.645 -4.273 9.539 1.00 96.44 84 ALA A N 1
ATOM 691 C CA . ALA A 1 84 ? 3.997 -5.483 9.038 1.00 96.44 84 ALA A CA 1
ATOM 692 C C . ALA A 1 84 ? 4.280 -5.707 7.544 1.00 96.44 84 ALA A C 1
ATOM 694 O O . ALA A 1 84 ? 4.566 -6.821 7.125 1.00 96.44 84 ALA A O 1
ATOM 695 N N . LEU A 1 85 ? 4.265 -4.647 6.741 1.00 97.62 85 LEU A N 1
ATOM 696 C CA . LEU A 1 85 ? 4.473 -4.695 5.294 1.00 97.62 85 LEU A CA 1
ATOM 697 C C . LEU A 1 85 ? 5.953 -4.657 4.873 1.00 97.62 85 LEU A C 1
ATOM 699 O O . LEU A 1 85 ? 6.223 -4.534 3.677 1.00 97.62 85 LEU A O 1
ATOM 703 N N . SER A 1 86 ? 6.889 -4.746 5.828 1.00 97.25 86 SER A N 1
ATOM 704 C CA . SER A 1 86 ? 8.344 -4.728 5.584 1.00 97.25 86 SER A CA 1
ATOM 705 C C . SER A 1 86 ? 9.113 -5.881 6.240 1.00 97.25 86 SER A C 1
ATOM 707 O O . SER A 1 86 ? 10.322 -5.983 6.042 1.00 97.25 86 SER A O 1
ATOM 709 N N . ALA A 1 87 ? 8.459 -6.723 7.046 1.00 94.19 87 ALA A N 1
ATOM 710 C CA . ALA A 1 87 ? 9.116 -7.766 7.834 1.00 94.19 87 ALA A CA 1
ATOM 711 C C . ALA A 1 87 ? 8.398 -9.108 7.680 1.00 94.19 87 ALA A C 1
ATOM 713 O O . ALA A 1 87 ? 7.201 -9.225 7.955 1.00 94.19 87 ALA A O 1
ATOM 714 N N . ARG A 1 88 ? 9.124 -10.143 7.241 1.00 92.50 88 ARG A N 1
ATOM 715 C CA . ARG A 1 88 ? 8.549 -11.474 6.979 1.00 92.50 88 ARG A CA 1
ATOM 716 C C . ARG A 1 88 ? 8.047 -12.134 8.257 1.00 92.50 88 ARG A C 1
ATOM 718 O O . ARG A 1 88 ? 7.054 -12.852 8.237 1.00 92.50 88 ARG A O 1
ATOM 725 N N . GLU A 1 89 ? 8.706 -11.844 9.367 1.00 90.19 89 GLU A N 1
ATOM 726 C CA . GLU A 1 89 ? 8.404 -12.329 10.710 1.00 90.19 89 GLU A CA 1
ATOM 727 C C . GLU A 1 89 ? 7.015 -11.871 11.170 1.00 90.19 89 GLU A C 1
ATOM 729 O O . GLU A 1 89 ? 6.347 -12.589 11.907 1.00 90.19 89 GLU A O 1
ATOM 734 N N . ALA A 1 90 ? 6.532 -10.723 10.677 1.00 86.50 90 ALA A N 1
ATOM 735 C CA . ALA A 1 90 ? 5.191 -10.228 10.979 1.00 86.50 90 ALA A CA 1
ATOM 736 C C . ALA A 1 90 ? 4.065 -11.080 10.361 1.00 86.50 90 ALA A C 1
ATOM 738 O O . ALA A 1 90 ? 2.906 -10.886 10.717 1.00 86.50 90 ALA A O 1
ATOM 739 N N . TRP A 1 91 ? 4.401 -12.006 9.455 1.00 87.44 91 TRP A N 1
ATOM 740 C CA . TRP A 1 91 ? 3.466 -12.887 8.745 1.00 87.44 91 TRP A CA 1
ATOM 741 C C . TRP A 1 91 ? 3.692 -14.373 9.039 1.00 87.44 91 TRP A C 1
ATOM 743 O O . TRP A 1 91 ? 2.964 -15.221 8.527 1.00 87.44 91 TRP A O 1
ATOM 753 N N . GLN A 1 92 ? 4.691 -14.713 9.856 1.00 80.25 92 GLN A N 1
ATOM 754 C CA . GLN A 1 92 ? 4.898 -16.085 10.303 1.00 80.25 92 GLN A CA 1
ATOM 755 C C . GLN A 1 92 ? 3.962 -16.373 11.480 1.00 80.25 92 GLN A C 1
ATOM 757 O O . GLN A 1 92 ? 3.974 -15.671 12.490 1.00 80.25 92 GLN A O 1
ATOM 762 N N . THR A 1 93 ? 3.136 -17.413 11.364 1.00 60.50 93 THR A N 1
ATOM 763 C CA . THR A 1 93 ? 2.372 -17.929 12.506 1.00 60.50 93 THR A CA 1
ATOM 764 C C . THR A 1 93 ? 3.361 -18.452 13.554 1.00 60.50 93 THR A C 1
ATOM 766 O O . THR A 1 93 ? 4.305 -19.151 13.169 1.00 60.50 93 THR A O 1
ATOM 769 N N . PRO A 1 94 ? 3.196 -18.159 14.860 1.00 55.59 94 PRO A N 1
ATOM 770 C CA . PRO A 1 94 ? 4.024 -18.799 15.875 1.00 55.59 94 PRO A CA 1
ATOM 771 C C . PRO A 1 94 ? 3.898 -20.326 15.749 1.00 55.59 94 PRO A C 1
ATOM 773 O O . PRO A 1 94 ? 2.804 -20.818 15.453 1.00 55.59 94 PRO A O 1
ATOM 776 N N . PRO A 1 95 ? 4.991 -21.090 15.935 1.00 50.19 95 PRO A N 1
ATOM 777 C CA . PRO A 1 95 ? 4.917 -22.542 15.887 1.00 50.19 95 PRO A CA 1
ATOM 778 C C . PRO A 1 95 ? 3.893 -23.021 16.918 1.00 50.19 95 PRO A C 1
ATOM 780 O O . PRO A 1 95 ? 3.953 -22.628 18.084 1.00 50.19 95 PRO A O 1
ATOM 783 N N . SER A 1 96 ? 2.939 -23.846 16.479 1.00 44.44 96 SER A N 1
ATOM 784 C CA . SER A 1 96 ? 1.971 -24.473 17.380 1.00 44.44 96 SER A CA 1
ATOM 785 C C . SER A 1 96 ? 2.736 -25.219 18.478 1.00 44.44 96 SER A C 1
ATOM 787 O O . SER A 1 96 ? 3.626 -26.008 18.133 1.00 44.44 96 SER A O 1
ATOM 789 N N . PRO A 1 97 ? 2.426 -25.010 19.771 1.00 62.41 97 PRO A N 1
ATOM 790 C CA . PRO A 1 97 ? 2.948 -25.887 20.806 1.00 62.41 97 PRO A CA 1
ATOM 791 C C . PRO A 1 97 ? 2.452 -27.302 20.490 1.00 62.41 97 PRO A C 1
ATOM 793 O O . PRO A 1 97 ? 1.264 -27.500 20.222 1.00 62.41 97 PRO A O 1
ATOM 796 N N . ARG A 1 98 ? 3.396 -28.239 20.391 1.00 55.50 98 ARG A N 1
ATOM 797 C CA . ARG A 1 98 ? 3.108 -29.673 20.299 1.00 55.50 98 ARG A CA 1
ATOM 798 C C . ARG A 1 98 ? 2.704 -30.203 21.663 1.00 55.50 98 ARG A C 1
ATOM 800 O O . ARG A 1 98 ? 3.264 -29.691 22.658 1.00 55.50 98 ARG A O 1
#

Radius of gyration: 13.41 Å; chains: 1; bounding box: 24×40×36 Å

Foldseek 3Di:
DDALVLVVVLLVPDDPVVQVLQQVQLCVPPVGGLNCCSPPPQLQSLVSCCVRPNNVVSLVSLVSSQVVCVVVVDHDDSVRSNNCSNDVVVVDDPPPDD

pLDDT: mean 94.28, std 10.58, range [44.44, 98.69]

Sequence (98 aa):
MITVEELLAFYSSLDISYRALLHYRFLSRYGKGLDWFIVNEPWRLYPALVEVIGVHNADVFVETLANWLAKNGKRMTSEELKKALSAREAWQTPPSPR

Secondary structure (DSSP, 8-state):
---HHHHHHHHHHS-HHHHHHHHHHHHHHHSS-HHHHHHH-GGGHHHHHHHHH-HHHHHHHHHHHHHHHHHTT----HHHHHHHTT-GGGGSPPPPP-